Protein AF-A0A925WE89-F1 (afdb_monomer)

Mean predicted aligned error: 9.57 Å

Radius of gyration: 33.12 Å; Cα contacts (8 Å, |Δi|>4): 232; chains: 1; bounding box: 106×41×91 Å

Sequence (170 aa):
MRFKLHQPHGNQRQAFTLAEVVIAIAIVATTFAGAIVAYTQTARRAQWSGYSLAAQALAIQQVEQARSAQWQANGVNDITNLLLIGRSVSGNVVTGYSTNILDIPYSGTNYVMATNRVTLRPLIVGSAQVPIYLVKVDTIWPFTWGSSTRYYTNTVLTYCAPDNRDNSSM

Foldseek 3Di:
DDDDDDDPPPPPPDDDDPVRVVVVVVVVVVVVVVVVVVVVVVVLVVVVVLQLVLLVVVQVVQVVVLVPDAFDPPDDHCSLVDPFDPWDQDPNKIKGKDKDWGPDDDDDPPTWIKIWIWIWDWDFDDPVRFIKIKIKIWIWTWDDDDPDIDIDIDIDIDIGGHPDPDPPPD

Secondary structure (DSSP, 8-state):
-------------PPPPHHHHHHHHHHHHHHHHHHHHHHHHHHHHHHHHHHHHHHHHHHHHHHHHHHHS-B-TTS-BGGG----EEEEEETTEEEEEEEEE-SS---TT---EEEEEEEEEEEEETTTTEEEEEEEEEEEEEEEETTEEEEEEEEEEEEE--S---TT--

Nearest PDB structures (foldseek):
  5fs4-assembly1_A  TM=6.570E-01  e=2.214E-01  Acinetobacter phage AP205
  9hau-assembly1_AA  TM=4.231E-01  e=1.587E-01  Leviviridae sp.
  5adx-assembly1_L  TM=4.249E-01  e=3.452E-01  Sus scrofa
  7dsa-assembly1_B  TM=4.002E-01  e=3.089E-01  Gallus gallus

Structure (mmCIF, N/CA/C/O backbone):
data_AF-A0A925WE89-F1
#
_entry.id   AF-A0A925WE89-F1
#
loop_
_atom_site.group_PDB
_atom_site.id
_atom_site.type_symbol
_atom_site.label_atom_id
_atom_site.label_alt_id
_atom_site.label_comp_id
_atom_site.label_asym_id
_atom_site.label_entity_id
_atom_site.label_seq_id
_atom_site.pdbx_PDB_ins_code
_atom_site.Cartn_x
_atom_site.Cartn_y
_atom_site.Cartn_z
_atom_site.occupancy
_atom_site.B_iso_or_equiv
_atom_site.auth_seq_id
_atom_site.auth_comp_id
_atom_site.auth_asym_id
_atom_site.auth_atom_id
_atom_site.pdbx_PDB_model_num
ATOM 1 N N . MET A 1 1 ? -85.424 -13.650 50.385 1.00 47.31 1 MET A N 1
ATOM 2 C CA . MET A 1 1 ? -84.537 -13.719 49.200 1.00 47.31 1 MET A CA 1
ATOM 3 C C . MET A 1 1 ? -83.240 -12.992 49.520 1.00 47.31 1 MET A C 1
ATOM 5 O O . MET A 1 1 ? -83.288 -11.817 49.850 1.00 47.31 1 MET A O 1
ATOM 9 N N . ARG A 1 2 ? -82.103 -13.699 49.536 1.00 48.50 2 ARG A N 1
ATOM 10 C CA . ARG A 1 2 ? -80.799 -13.170 49.970 1.00 48.50 2 ARG A CA 1
ATOM 11 C C . ARG A 1 2 ? -79.959 -12.874 48.723 1.00 48.50 2 ARG A C 1
ATOM 13 O O . ARG A 1 2 ? -79.522 -13.807 48.057 1.00 48.50 2 ARG A O 1
ATOM 20 N N . PHE A 1 3 ? -79.786 -11.597 48.384 1.00 55.72 3 PHE A N 1
ATOM 21 C CA . PHE A 1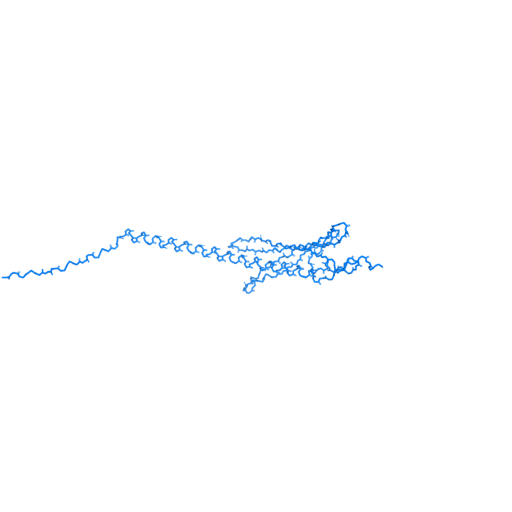 3 ? -78.960 -11.167 47.252 1.00 55.72 3 PHE A CA 1
ATOM 22 C C . PHE A 1 3 ? -77.477 -11.435 47.556 1.00 55.72 3 PHE A C 1
ATOM 24 O O . PHE A 1 3 ? -76.935 -10.900 48.522 1.00 55.72 3 PHE A O 1
ATOM 31 N N . LYS A 1 4 ? -76.821 -12.279 46.749 1.00 56.44 4 LYS A N 1
ATOM 32 C CA . LYS A 1 4 ? -75.359 -12.437 46.753 1.00 56.44 4 LYS A CA 1
ATOM 33 C C . LYS A 1 4 ? -74.762 -11.438 45.760 1.00 56.44 4 LYS A C 1
ATOM 35 O O . LYS A 1 4 ? -74.977 -11.571 44.560 1.00 56.44 4 LYS A O 1
ATOM 40 N N . LEU A 1 5 ? -74.020 -10.453 46.262 1.00 57.75 5 LEU A N 1
ATOM 41 C CA . LEU A 1 5 ? -73.184 -9.572 45.445 1.00 57.75 5 LEU A CA 1
ATOM 42 C C . LEU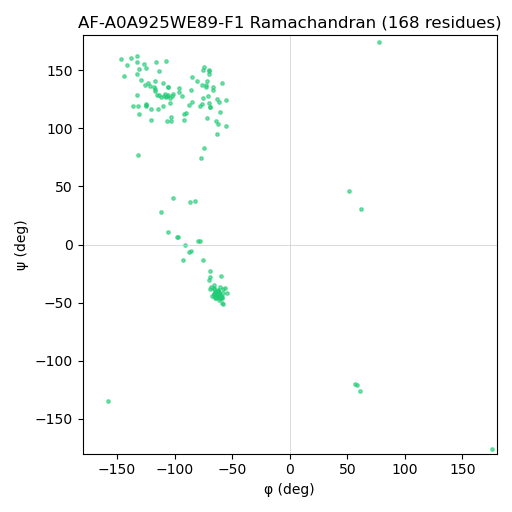 A 1 5 ? -71.993 -10.373 44.906 1.00 57.75 5 LEU A C 1
ATOM 44 O O . LEU A 1 5 ? -71.229 -10.954 45.676 1.00 57.75 5 LEU A O 1
ATOM 48 N N . HIS A 1 6 ? -71.861 -10.420 43.583 1.00 61.94 6 HIS A N 1
ATOM 49 C CA . HIS A 1 6 ? -70.701 -10.982 42.901 1.00 61.94 6 HIS A CA 1
ATOM 50 C C . HIS A 1 6 ? -69.529 -10.008 43.096 1.00 61.94 6 HIS A C 1
ATOM 52 O O . HIS A 1 6 ? -69.552 -8.901 42.561 1.00 61.94 6 HIS A O 1
ATOM 58 N N . GLN A 1 7 ? -68.541 -10.377 43.913 1.00 65.25 7 GLN A N 1
ATOM 59 C CA . GLN A 1 7 ? -67.316 -9.590 44.053 1.00 65.25 7 GLN A CA 1
ATOM 60 C C . GLN A 1 7 ? -66.437 -9.819 42.814 1.00 65.25 7 GLN A C 1
ATOM 62 O O . GLN A 1 7 ? -66.149 -10.973 42.489 1.00 65.25 7 GLN A O 1
ATOM 67 N N . PRO A 1 8 ? -66.005 -8.763 42.104 1.00 59.66 8 PRO A N 1
ATOM 68 C CA . PRO A 1 8 ? -65.042 -8.919 41.029 1.00 59.66 8 PRO A CA 1
ATOM 69 C C . PRO A 1 8 ? -63.693 -9.300 41.642 1.00 59.66 8 PRO A C 1
ATOM 71 O O . PRO A 1 8 ? -63.118 -8.545 42.426 1.00 59.66 8 PRO A O 1
ATOM 74 N N . HIS A 1 9 ? -63.187 -10.480 41.286 1.00 60.25 9 HIS A N 1
ATOM 75 C CA . HIS A 1 9 ? -61.808 -10.853 41.569 1.00 60.25 9 HIS A CA 1
ATOM 76 C C . HIS A 1 9 ? -60.904 -9.864 40.830 1.00 60.25 9 HIS A C 1
ATOM 78 O O . HIS A 1 9 ? -60.775 -9.910 39.606 1.00 60.25 9 HIS A O 1
ATOM 84 N N . GLY A 1 10 ? -60.327 -8.916 41.567 1.00 58.94 10 GLY A N 1
ATOM 85 C CA . GLY A 1 10 ? -59.302 -8.038 41.032 1.00 58.94 10 GLY A CA 1
ATOM 86 C C . GLY A 1 10 ? -58.131 -8.899 40.580 1.00 58.94 10 GLY A C 1
ATOM 87 O O . GLY A 1 10 ? -57.487 -9.536 41.411 1.00 58.94 10 GLY A O 1
ATOM 88 N N . ASN A 1 11 ? -57.874 -8.933 39.271 1.00 62.25 11 ASN A N 1
ATOM 89 C CA . ASN A 1 11 ? -56.660 -9.514 38.712 1.00 62.25 11 ASN A CA 1
ATOM 90 C C . ASN A 1 11 ? -55.468 -8.826 39.380 1.00 62.25 11 ASN A C 1
ATOM 92 O O . ASN A 1 11 ? -55.136 -7.689 39.036 1.00 62.25 11 ASN A O 1
ATOM 96 N N . GLN A 1 12 ? -54.849 -9.498 40.351 1.00 60.19 12 GLN A N 1
ATOM 97 C CA . GLN A 1 12 ? -53.588 -9.067 40.931 1.00 60.19 12 GLN A CA 1
ATOM 98 C C . GLN A 1 12 ? -52.551 -9.115 39.811 1.00 60.19 12 GLN A C 1
ATOM 100 O O . GLN A 1 12 ? -52.013 -10.168 39.476 1.00 60.19 12 GLN A O 1
ATOM 105 N N . ARG A 1 13 ? -52.329 -7.968 39.167 1.00 58.31 13 ARG A N 1
ATOM 106 C CA . ARG A 1 13 ? -51.236 -7.791 38.219 1.00 58.31 13 ARG A CA 1
ATOM 107 C C . ARG A 1 13 ? -49.951 -7.941 39.022 1.00 58.31 13 ARG A C 1
ATOM 109 O O . ARG A 1 13 ? -49.633 -7.072 39.830 1.00 58.31 13 ARG A O 1
ATOM 116 N N . GLN A 1 14 ? -49.268 -9.067 38.850 1.00 70.50 14 GLN A N 1
ATOM 117 C CA . GLN A 1 14 ? -47.956 -9.275 39.445 1.00 70.50 14 GLN A CA 1
ATOM 118 C C . GLN A 1 14 ? -47.007 -8.208 38.885 1.00 70.50 14 GLN A C 1
ATOM 120 O O . GLN A 1 14 ? -46.888 -8.049 37.670 1.00 70.50 14 GLN A O 1
ATOM 125 N N . ALA A 1 15 ? -46.409 -7.418 39.775 1.00 71.69 15 ALA A N 1
ATOM 126 C CA . ALA A 1 15 ? -45.332 -6.504 39.423 1.00 71.69 15 ALA A CA 1
ATOM 127 C C . ALA A 1 15 ? -44.037 -7.306 39.220 1.00 71.69 15 ALA A C 1
ATOM 129 O O . ALA A 1 15 ? -43.858 -8.347 39.854 1.00 71.69 15 ALA A O 1
ATOM 130 N N . PHE A 1 16 ? -43.142 -6.823 38.353 1.00 79.81 16 PHE A N 1
ATOM 131 C CA . PHE A 1 16 ? -41.848 -7.468 38.126 1.00 79.81 16 PHE A CA 1
ATOM 132 C C . PHE A 1 16 ? -41.040 -7.552 39.418 1.00 79.81 16 PHE A C 1
ATOM 134 O O . PHE A 1 16 ? -40.980 -6.599 40.202 1.00 79.81 16 PHE A O 1
ATOM 141 N N . THR A 1 17 ? -40.386 -8.690 39.622 1.00 91.06 17 THR A N 1
ATOM 142 C CA . THR A 1 17 ? -39.464 -8.850 40.741 1.00 91.06 17 THR A CA 1
ATOM 143 C C . THR A 1 17 ? -38.214 -8.001 40.514 1.00 91.06 17 THR A C 1
ATOM 145 O O . THR A 1 17 ? -37.783 -7.774 39.382 1.00 91.06 17 THR A O 1
ATOM 148 N N . LEU A 1 18 ? -37.583 -7.545 41.600 1.00 88.44 18 LEU A N 1
ATOM 149 C CA . LEU A 1 18 ? -36.334 -6.783 41.506 1.00 88.44 18 LEU A CA 1
ATOM 150 C C . LEU A 1 18 ? -35.252 -7.569 40.744 1.00 88.44 18 LEU A C 1
ATOM 152 O O . LEU A 1 18 ? -34.520 -6.989 39.947 1.00 88.44 18 LEU A O 1
ATOM 156 N N . ALA A 1 19 ? -35.195 -8.890 40.939 1.00 91.62 19 ALA A N 1
ATOM 157 C CA . ALA A 1 19 ? -34.256 -9.765 40.244 1.00 91.62 19 ALA A CA 1
ATOM 158 C C . ALA A 1 19 ? -34.487 -9.795 38.721 1.00 91.62 19 ALA A C 1
ATOM 160 O O . ALA A 1 19 ? -33.525 -9.655 37.966 1.00 91.62 19 ALA A O 1
ATOM 161 N N . GLU A 1 20 ? -35.737 -9.912 38.257 1.00 90.69 20 GLU A N 1
ATOM 162 C CA . GLU A 1 20 ? -36.065 -9.863 36.821 1.00 90.69 20 GLU A CA 1
ATOM 163 C C . GLU A 1 20 ? -35.647 -8.538 36.185 1.00 90.69 20 GLU A C 1
ATOM 165 O O . GLU A 1 20 ? -35.043 -8.535 35.113 1.00 90.69 20 GLU A O 1
ATOM 170 N N . VAL A 1 21 ? -35.914 -7.412 36.856 1.00 94.31 21 VAL A N 1
ATOM 171 C CA . VAL A 1 21 ? -35.550 -6.084 36.341 1.00 94.31 21 VAL A CA 1
ATOM 172 C C . VAL A 1 21 ? -34.031 -5.926 36.257 1.00 94.31 21 VAL A C 1
ATOM 174 O O . VAL A 1 21 ? -33.523 -5.434 35.251 1.00 94.31 21 VAL A O 1
ATOM 177 N N . VAL A 1 22 ? -33.283 -6.387 37.263 1.00 96.06 22 VAL A N 1
ATOM 178 C CA . VAL A 1 22 ? -31.811 -6.326 37.258 1.00 96.06 22 VAL A CA 1
ATOM 179 C C . VAL A 1 22 ? -31.220 -7.166 36.125 1.00 96.06 22 VAL A C 1
ATOM 181 O O . VAL A 1 22 ? -30.330 -6.694 35.417 1.00 96.06 22 VAL A O 1
ATOM 184 N N . ILE A 1 23 ? -31.729 -8.381 35.904 1.00 95.94 23 ILE A N 1
ATOM 185 C CA . ILE A 1 23 ? -31.270 -9.245 34.805 1.00 95.94 23 ILE A CA 1
ATOM 186 C C . ILE A 1 23 ? -31.617 -8.617 33.452 1.00 95.94 23 ILE A C 1
ATOM 188 O O . ILE A 1 23 ? -30.768 -8.580 32.561 1.00 95.94 23 ILE A O 1
ATOM 192 N N . ALA A 1 24 ? -32.825 -8.068 33.300 1.00 95.38 24 ALA A N 1
ATOM 193 C CA . ALA A 1 24 ? -33.226 -7.377 32.080 1.00 95.38 24 ALA A CA 1
ATOM 194 C C . ALA A 1 24 ? -32.296 -6.190 31.775 1.00 95.38 24 ALA A C 1
ATOM 196 O O . ALA A 1 24 ? -31.805 -6.067 30.653 1.00 95.38 24 ALA A O 1
ATOM 197 N N . ILE A 1 25 ? -31.975 -5.364 32.777 1.00 95.94 25 ILE A N 1
ATOM 198 C CA . ILE A 1 25 ? -31.022 -4.255 32.630 1.00 95.94 25 ILE A CA 1
ATOM 199 C C . ILE A 1 25 ? -29.627 -4.776 32.264 1.00 95.94 25 ILE A C 1
ATOM 201 O O . ILE A 1 25 ? -28.982 -4.200 31.390 1.00 95.94 25 ILE A O 1
ATOM 205 N N . ALA A 1 26 ? -29.160 -5.871 32.869 1.00 97.00 26 ALA A N 1
ATOM 206 C CA . ALA A 1 26 ? -27.854 -6.452 32.558 1.00 97.00 26 ALA A CA 1
ATOM 207 C C . ALA A 1 26 ? -27.765 -6.952 31.103 1.00 97.00 26 ALA A C 1
ATOM 209 O O . ALA A 1 26 ? -26.762 -6.718 30.422 1.00 97.00 26 ALA A O 1
ATOM 210 N N . ILE A 1 27 ? -28.822 -7.587 30.590 1.00 97.00 27 ILE A N 1
ATOM 211 C CA . ILE A 1 27 ? -28.902 -8.028 29.188 1.00 97.00 27 ILE A CA 1
ATOM 212 C C . ILE A 1 27 ? -28.901 -6.816 28.252 1.00 97.00 27 ILE A C 1
ATOM 214 O O . ILE A 1 27 ? -28.154 -6.773 27.273 1.00 97.00 27 ILE A O 1
ATOM 218 N N . VAL A 1 28 ? -29.693 -5.791 28.562 1.00 97.50 28 VAL A N 1
ATOM 219 C CA . VAL A 1 28 ? -29.733 -4.562 27.762 1.00 97.50 28 VAL A CA 1
ATOM 220 C C . VAL A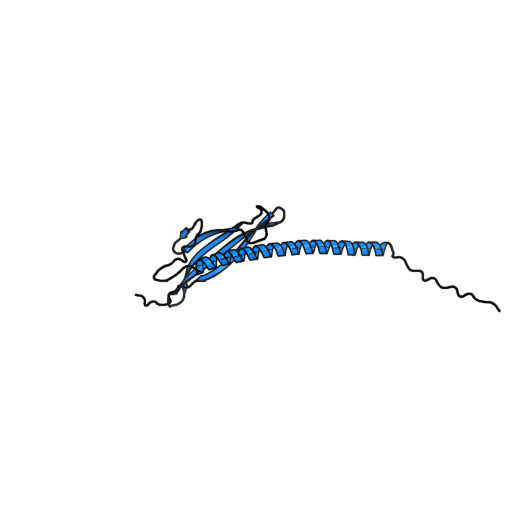 1 28 ? -28.361 -3.875 27.763 1.00 97.50 28 VAL A C 1
ATOM 222 O O . VAL A 1 28 ? -27.824 -3.562 26.705 1.00 97.50 28 VAL A O 1
ATOM 225 N N . ALA A 1 29 ? -27.724 -3.712 28.920 1.00 97.44 29 ALA A N 1
ATOM 226 C CA . ALA A 1 29 ? -26.409 -3.083 29.015 1.00 97.44 29 ALA A CA 1
ATOM 227 C C . ALA A 1 29 ? -25.335 -3.839 28.211 1.00 97.44 29 ALA A C 1
ATOM 229 O O . ALA A 1 29 ? -24.565 -3.225 27.470 1.00 97.44 29 ALA A O 1
ATOM 230 N N . THR A 1 30 ? -25.300 -5.170 28.310 1.00 97.44 30 THR A N 1
ATOM 231 C CA . THR A 1 30 ? -24.314 -5.995 27.589 1.00 97.44 30 THR A CA 1
ATOM 232 C C . THR A 1 30 ? -24.549 -6.007 26.079 1.00 97.44 30 THR A C 1
ATOM 234 O O . THR A 1 30 ? -23.587 -5.919 25.313 1.00 97.44 30 THR A O 1
ATOM 237 N N . THR A 1 31 ? -25.805 -6.032 25.628 1.00 98.00 31 THR A N 1
ATOM 238 C CA . THR A 1 31 ? -26.139 -5.962 24.195 1.00 98.00 31 THR A CA 1
ATOM 239 C C . THR A 1 31 ? -25.755 -4.618 23.576 1.00 98.00 31 THR A C 1
ATOM 241 O O . THR A 1 31 ? -25.114 -4.601 22.523 1.00 98.00 31 THR A O 1
ATOM 244 N N . PHE A 1 32 ? -26.041 -3.493 24.242 1.00 97.69 32 PHE A N 1
ATOM 245 C CA . PHE A 1 32 ? -25.615 -2.171 23.767 1.00 97.69 32 PHE A CA 1
ATOM 246 C C . PHE A 1 32 ? -24.092 -2.012 23.761 1.00 97.69 32 PHE A C 1
ATOM 248 O O . PHE A 1 32 ? -23.536 -1.503 22.785 1.00 97.69 32 PHE A O 1
ATOM 255 N N . ALA A 1 33 ? -23.399 -2.493 24.797 1.00 97.31 33 ALA A N 1
ATOM 256 C CA . ALA A 1 33 ? -21.938 -2.486 24.822 1.00 97.31 33 ALA A CA 1
ATOM 257 C C . ALA A 1 33 ? -21.351 -3.275 23.637 1.00 97.31 33 ALA A C 1
ATOM 259 O O . ALA A 1 33 ? -20.464 -2.779 22.936 1.00 97.31 33 ALA A O 1
ATOM 260 N N . GLY A 1 34 ? -21.894 -4.464 23.358 1.00 97.38 34 GLY A N 1
ATOM 261 C CA . GLY A 1 34 ? -21.507 -5.278 22.206 1.00 97.38 34 GLY A CA 1
ATOM 262 C C . GLY A 1 34 ? -21.761 -4.576 20.869 1.00 97.38 34 GLY A C 1
ATOM 263 O O . GLY A 1 34 ? -20.876 -4.547 20.014 1.00 97.38 34 GLY A O 1
ATOM 264 N N . ALA A 1 35 ? -22.928 -3.948 20.704 1.00 97.25 35 ALA A N 1
ATOM 265 C CA . ALA A 1 35 ? -23.289 -3.223 19.486 1.00 97.25 35 ALA A CA 1
ATOM 266 C C . ALA A 1 35 ? -22.330 -2.056 19.190 1.00 97.25 35 ALA A C 1
ATOM 268 O O . ALA A 1 35 ? -21.867 -1.906 18.058 1.00 97.25 35 ALA A O 1
ATOM 269 N N . ILE A 1 36 ? -21.965 -1.266 20.205 1.00 96.56 36 ILE A N 1
ATOM 270 C CA . ILE A 1 36 ? -21.018 -0.148 20.060 1.00 96.56 36 ILE A CA 1
ATOM 271 C C . ILE A 1 36 ? -19.630 -0.663 19.651 1.00 96.56 36 ILE A C 1
ATOM 273 O O . ILE A 1 36 ? -18.988 -0.127 18.740 1.00 96.56 36 ILE A O 1
ATOM 277 N N . VAL A 1 37 ? -19.160 -1.738 20.286 1.00 96.38 37 VAL A N 1
ATOM 278 C CA . VAL A 1 37 ? -17.864 -2.351 19.968 1.00 96.38 37 VAL A CA 1
ATOM 279 C C . VAL A 1 37 ? -17.854 -2.928 18.548 1.00 96.38 37 VAL A C 1
ATOM 281 O O . VAL A 1 37 ? -16.879 -2.739 17.817 1.00 96.38 37 VAL A O 1
ATOM 284 N N . ALA A 1 38 ? -18.933 -3.578 18.113 1.00 96.06 38 ALA A N 1
ATOM 285 C CA . ALA A 1 38 ? -19.059 -4.092 16.750 1.00 96.06 38 ALA A CA 1
ATOM 286 C C . ALA A 1 38 ? -19.092 -2.962 15.707 1.00 96.06 38 ALA A C 1
ATOM 288 O O . ALA A 1 38 ? -18.391 -3.032 14.691 1.00 96.06 38 ALA A O 1
ATOM 289 N N . TYR A 1 39 ? -19.839 -1.887 15.976 1.00 96.06 39 TYR A N 1
ATOM 290 C CA . TYR A 1 39 ? -19.907 -0.712 15.108 1.00 96.06 39 TYR A CA 1
ATOM 291 C C . TYR A 1 39 ? -18.530 -0.070 14.913 1.00 96.06 39 TYR A C 1
ATOM 293 O O . TYR A 1 39 ? -18.088 0.123 13.781 1.00 96.06 39 TYR A O 1
ATOM 301 N N . THR A 1 40 ? -17.806 0.199 16.005 1.00 93.50 40 THR A N 1
ATOM 302 C CA . THR A 1 40 ? -16.476 0.827 15.928 1.00 93.50 40 THR A CA 1
ATOM 303 C C . THR A 1 40 ? -15.464 -0.034 15.175 1.00 93.50 40 THR A C 1
ATOM 305 O O . THR A 1 40 ? -14.676 0.496 14.393 1.00 93.50 40 THR A O 1
ATOM 308 N N . GLN A 1 41 ? -15.488 -1.357 15.352 1.00 93.12 41 GLN A N 1
ATOM 309 C CA . GLN A 1 41 ? -14.626 -2.268 14.594 1.00 93.12 41 GLN A CA 1
ATOM 310 C C . GLN A 1 41 ? -14.973 -2.287 13.102 1.00 93.12 41 GLN A C 1
ATOM 312 O O . GLN A 1 41 ? -14.071 -2.230 12.264 1.00 93.12 41 GLN A O 1
ATOM 317 N N . THR A 1 42 ? -16.262 -2.317 12.767 1.00 95.81 42 THR A N 1
ATOM 318 C CA . THR A 1 42 ? -16.727 -2.351 11.373 1.00 95.81 42 THR A CA 1
ATOM 319 C C . THR A 1 42 ? -16.408 -1.045 10.653 1.00 95.81 42 THR A C 1
ATOM 321 O O . THR A 1 42 ? -15.849 -1.073 9.559 1.00 95.81 42 THR A O 1
ATOM 324 N N . ALA A 1 43 ? -16.651 0.101 11.294 1.00 92.81 43 ALA A N 1
ATOM 325 C CA . ALA A 1 43 ? -16.304 1.412 10.752 1.00 92.81 43 ALA A CA 1
ATOM 326 C C . ALA A 1 43 ? -14.800 1.525 10.444 1.00 92.81 43 ALA A C 1
ATOM 328 O O . ALA A 1 43 ? -14.414 1.998 9.378 1.00 92.81 43 ALA A O 1
ATOM 329 N N . ARG A 1 44 ? -13.938 1.005 11.328 1.00 90.56 44 ARG A N 1
ATOM 330 C CA . ARG A 1 44 ? -12.480 0.971 11.105 1.00 90.56 44 ARG A CA 1
ATOM 331 C C . ARG A 1 44 ? -12.090 0.099 9.916 1.00 90.56 44 ARG A C 1
ATOM 333 O O . ARG A 1 44 ? -11.218 0.470 9.135 1.00 90.56 44 ARG A O 1
ATOM 340 N N . ARG A 1 45 ? -12.724 -1.066 9.765 1.00 92.69 45 ARG A N 1
ATOM 341 C CA . ARG A 1 45 ? -12.490 -1.949 8.613 1.00 92.69 45 ARG A CA 1
ATOM 342 C C . ARG A 1 45 ? -12.957 -1.312 7.309 1.00 92.69 45 ARG A C 1
ATOM 344 O O . ARG A 1 45 ? -12.259 -1.441 6.304 1.00 92.69 45 ARG A O 1
ATOM 351 N N . ALA A 1 46 ? -14.073 -0.589 7.335 1.00 93.75 46 ALA A N 1
ATOM 352 C CA . ALA A 1 46 ? -14.555 0.172 6.189 1.00 93.75 46 ALA A CA 1
ATOM 353 C C . ALA A 1 46 ? -13.558 1.274 5.791 1.00 93.75 46 ALA A C 1
ATOM 355 O O . ALA A 1 46 ? -13.193 1.365 4.622 1.00 93.75 46 ALA A O 1
ATOM 356 N N . GLN A 1 47 ? -13.033 2.032 6.761 1.00 92.38 47 GLN A N 1
ATOM 357 C CA . GLN A 1 47 ? -11.987 3.033 6.517 1.00 92.38 47 GLN A CA 1
ATOM 358 C C . GLN A 1 47 ? -10.741 2.411 5.881 1.00 92.38 47 GLN A C 1
ATOM 360 O O . GLN A 1 47 ? -10.301 2.860 4.828 1.00 92.38 47 GLN A O 1
ATOM 365 N N . TRP A 1 48 ? -10.205 1.338 6.470 1.00 94.06 48 TRP A N 1
ATOM 366 C CA . TRP A 1 48 ? -9.038 0.644 5.920 1.00 94.06 48 TRP A CA 1
ATOM 367 C C . TRP A 1 48 ? -9.277 0.144 4.487 1.00 94.06 48 TRP A C 1
ATOM 369 O O . TRP A 1 48 ? -8.393 0.245 3.638 1.00 94.06 48 TRP A O 1
ATOM 379 N N . SER A 1 49 ? -10.485 -0.346 4.197 1.00 95.06 49 SER A N 1
ATOM 380 C CA . SER A 1 49 ? -10.854 -0.805 2.853 1.00 95.06 49 SER A CA 1
ATOM 381 C C . SER A 1 49 ? -10.873 0.344 1.841 1.00 95.06 49 SER A C 1
ATOM 383 O O . SER A 1 49 ? -10.396 0.168 0.724 1.00 95.06 49 SER A O 1
ATOM 385 N N . GLY A 1 50 ? -11.343 1.532 2.240 1.00 94.19 50 GLY A N 1
ATOM 386 C CA . GLY A 1 50 ? -11.283 2.739 1.409 1.00 94.19 50 GLY A CA 1
ATOM 387 C C . GLY A 1 50 ? -9.848 3.164 1.084 1.00 94.19 50 GLY A C 1
ATOM 388 O O . GLY A 1 50 ? -9.536 3.440 -0.070 1.00 94.19 50 GLY A O 1
ATOM 389 N N . TYR A 1 51 ? -8.948 3.122 2.071 1.00 95.25 51 TYR A N 1
ATOM 390 C CA . TYR A 1 51 ? -7.525 3.406 1.851 1.00 95.25 51 TYR A CA 1
ATOM 391 C C . TYR A 1 51 ? -6.883 2.386 0.908 1.00 95.25 51 TYR A C 1
ATOM 393 O O . TYR A 1 51 ? -6.149 2.764 -0.002 1.00 95.25 51 TYR A O 1
ATOM 401 N N . SER A 1 52 ? -7.182 1.098 1.098 1.00 96.06 52 SER A N 1
ATOM 402 C CA . SER A 1 52 ? -6.686 0.030 0.229 1.00 96.06 52 SER A CA 1
ATOM 403 C C . SER A 1 52 ? -7.171 0.204 -1.213 1.00 96.06 52 SER A C 1
ATOM 405 O O . SER A 1 52 ? -6.388 0.045 -2.146 1.00 96.06 52 SER A O 1
ATOM 407 N N . LEU A 1 53 ? -8.433 0.595 -1.416 1.00 96.12 53 LEU A N 1
ATOM 408 C CA . LEU A 1 53 ? -8.968 0.879 -2.747 1.00 96.12 53 LEU A CA 1
ATOM 409 C C . LEU A 1 53 ? -8.271 2.080 -3.398 1.00 96.12 53 LEU A C 1
ATOM 411 O O . LEU A 1 53 ? -7.858 1.989 -4.552 1.00 96.12 53 LEU A O 1
ATOM 415 N N . ALA A 1 54 ? -8.090 3.177 -2.660 1.00 96.06 54 ALA A N 1
ATOM 416 C CA . ALA A 1 54 ? -7.380 4.354 -3.155 1.00 96.06 54 ALA A CA 1
ATOM 417 C C . ALA A 1 54 ? -5.921 4.025 -3.519 1.00 96.06 54 ALA A C 1
ATOM 419 O O . ALA A 1 54 ? -5.426 4.427 -4.572 1.00 96.06 54 ALA A O 1
ATOM 420 N N . ALA A 1 55 ? -5.243 3.226 -2.693 1.00 96.69 55 ALA A N 1
ATOM 421 C CA . ALA A 1 55 ? -3.892 2.749 -2.965 1.00 96.69 55 ALA A CA 1
ATOM 422 C C . ALA A 1 55 ? -3.837 1.863 -4.216 1.00 96.69 55 ALA A C 1
ATOM 424 O O . ALA A 1 55 ? -2.945 2.017 -5.048 1.00 96.69 55 ALA A O 1
ATOM 425 N N . GLN A 1 56 ? -4.814 0.969 -4.387 1.00 96.69 56 GLN A N 1
ATOM 426 C CA . GLN A 1 56 ? -4.938 0.144 -5.585 1.00 96.69 56 GLN A CA 1
ATOM 427 C C . GLN A 1 56 ? -5.147 0.998 -6.842 1.00 96.69 56 GLN A C 1
ATOM 429 O O . GLN A 1 56 ? -4.530 0.733 -7.871 1.00 96.69 56 GLN A O 1
ATOM 434 N N . ALA A 1 57 ? -5.981 2.036 -6.765 1.00 95.94 57 ALA A N 1
ATOM 435 C CA . ALA A 1 57 ? -6.208 2.957 -7.874 1.00 95.94 57 ALA A CA 1
ATOM 436 C C . ALA A 1 57 ? -4.922 3.703 -8.263 1.00 95.94 57 ALA A C 1
ATOM 438 O O . ALA A 1 57 ? -4.603 3.782 -9.447 1.00 95.94 57 ALA A O 1
ATOM 439 N N . LEU A 1 58 ? -4.133 4.169 -7.287 1.00 95.69 58 LEU A N 1
ATOM 440 C CA . LEU A 1 58 ? -2.819 4.768 -7.549 1.00 95.69 58 LEU A CA 1
ATOM 441 C C . LEU A 1 58 ? -1.838 3.783 -8.199 1.00 95.69 58 LEU A C 1
ATOM 443 O O . LEU A 1 58 ? -1.088 4.178 -9.093 1.00 95.69 58 LEU A O 1
ATOM 447 N N . ALA A 1 59 ? -1.836 2.516 -7.773 1.00 95.50 59 ALA A N 1
ATOM 448 C CA . ALA A 1 59 ? -1.017 1.479 -8.399 1.00 95.50 59 ALA A CA 1
ATOM 449 C C . ALA A 1 59 ? -1.401 1.295 -9.875 1.00 95.50 59 ALA A C 1
ATOM 451 O O . ALA A 1 59 ? -0.536 1.272 -10.750 1.00 95.50 59 ALA A O 1
ATOM 452 N N . ILE A 1 60 ? -2.707 1.219 -10.153 1.00 95.81 60 ILE A N 1
ATOM 453 C CA . ILE A 1 60 ? -3.250 1.082 -11.508 1.00 95.81 60 ILE A CA 1
ATOM 454 C C . ILE A 1 60 ? -2.901 2.303 -12.358 1.00 95.81 60 ILE A C 1
ATOM 456 O O . ILE A 1 60 ? -2.443 2.124 -13.476 1.00 95.81 60 ILE A O 1
ATOM 460 N N . GLN A 1 61 ? -3.023 3.528 -11.842 1.00 94.56 61 GLN A N 1
ATOM 461 C CA . GLN A 1 61 ? -2.633 4.736 -12.582 1.00 94.56 61 GLN A CA 1
ATOM 462 C C . GLN A 1 61 ? -1.180 4.673 -13.069 1.00 94.56 61 GLN A C 1
ATOM 464 O O . GLN A 1 61 ? -0.902 5.026 -14.211 1.00 94.56 61 GLN A O 1
ATOM 469 N N . GLN A 1 62 ? -0.256 4.185 -12.237 1.00 93.12 62 GLN A N 1
ATOM 470 C CA . GLN A 1 62 ? 1.147 4.018 -12.632 1.00 93.12 62 GLN A CA 1
ATOM 471 C C . GLN A 1 62 ? 1.340 2.918 -13.679 1.00 93.12 62 GLN A C 1
ATOM 473 O O . GLN A 1 62 ? 2.151 3.057 -14.594 1.00 93.12 62 GLN A O 1
ATOM 478 N N . VAL A 1 63 ? 0.574 1.832 -13.576 1.00 93.62 63 VAL A N 1
ATOM 479 C CA . VAL A 1 63 ? 0.547 0.798 -14.614 1.00 93.62 63 VAL A CA 1
ATOM 480 C C . VAL A 1 63 ? 0.015 1.361 -15.932 1.00 93.62 63 VAL A C 1
ATOM 482 O O . VAL A 1 63 ? 0.604 1.100 -16.975 1.00 93.62 63 VAL A O 1
ATOM 485 N N . GLU A 1 64 ? -1.051 2.157 -15.906 1.00 93.12 64 GLU A N 1
ATOM 486 C CA . GLU A 1 64 ? -1.611 2.782 -17.106 1.00 93.12 64 GLU A CA 1
ATOM 487 C C . GLU A 1 64 ? -0.650 3.806 -17.721 1.00 93.12 64 GLU A C 1
ATOM 489 O O . GLU A 1 64 ? -0.529 3.860 -18.942 1.00 93.12 64 GLU A O 1
ATOM 494 N N . GLN A 1 65 ? 0.124 4.539 -16.913 1.00 91.50 65 GLN A N 1
ATOM 495 C CA . GLN A 1 65 ? 1.220 5.369 -17.428 1.00 91.50 65 GLN A CA 1
ATOM 496 C C . GLN A 1 65 ? 2.255 4.522 -18.179 1.00 91.50 65 GLN A C 1
ATOM 498 O O . GLN A 1 65 ? 2.615 4.861 -19.304 1.00 91.50 65 GLN A O 1
ATOM 503 N N . ALA A 1 66 ? 2.676 3.385 -17.613 1.00 90.19 66 ALA A N 1
ATOM 504 C CA . ALA A 1 66 ? 3.596 2.473 -18.294 1.00 90.19 66 ALA A CA 1
ATOM 505 C C . ALA A 1 66 ? 2.990 1.898 -19.586 1.00 90.19 66 ALA A C 1
ATOM 507 O O . ALA A 1 66 ? 3.677 1.803 -20.595 1.00 90.19 66 ALA A O 1
ATOM 508 N N . ARG A 1 67 ? 1.701 1.542 -19.581 1.00 88.19 67 ARG A N 1
ATOM 509 C CA . ARG A 1 67 ? 0.994 1.017 -20.763 1.00 88.19 67 ARG A CA 1
ATOM 510 C C . ARG A 1 67 ? 0.771 2.059 -21.853 1.00 88.19 67 ARG A C 1
ATOM 512 O O . ARG A 1 67 ? 0.652 1.686 -23.011 1.00 88.19 67 ARG A O 1
ATOM 519 N N . SER A 1 68 ? 0.678 3.334 -21.489 1.00 88.81 68 SER A N 1
ATOM 520 C CA . SER A 1 68 ? 0.507 4.428 -22.449 1.00 88.81 68 SER A CA 1
ATOM 521 C C . SER A 1 68 ? 1.786 4.769 -23.216 1.00 88.81 68 SER A C 1
ATOM 523 O O . SER A 1 68 ? 1.733 5.501 -24.202 1.00 88.81 68 SER A O 1
ATOM 525 N N . ALA A 1 69 ? 2.934 4.259 -22.764 1.00 87.62 69 ALA A N 1
ATOM 526 C CA . ALA A 1 69 ? 4.206 4.482 -23.420 1.00 87.62 69 ALA A CA 1
ATOM 527 C C . ALA A 1 69 ? 4.304 3.680 -24.722 1.00 87.62 69 ALA A C 1
ATOM 529 O O . ALA A 1 69 ? 3.961 2.499 -24.761 1.00 87.62 69 ALA A O 1
ATOM 530 N N . GLN A 1 70 ? 4.833 4.309 -25.770 1.00 85.94 70 GLN A N 1
ATOM 531 C CA . GLN A 1 70 ? 5.095 3.627 -27.029 1.00 85.94 70 GLN A CA 1
ATOM 532 C C . GLN A 1 70 ? 6.263 2.656 -26.856 1.00 85.94 70 GLN A C 1
ATOM 534 O O . GLN A 1 70 ? 7.348 3.042 -26.397 1.00 85.94 70 GLN A O 1
ATOM 539 N N . TRP A 1 71 ? 6.065 1.398 -27.252 1.00 85.44 71 TRP A N 1
ATOM 540 C CA . TRP A 1 71 ? 7.148 0.428 -27.222 1.00 85.44 71 TRP A CA 1
ATOM 541 C C . TRP A 1 71 ? 7.221 -0.436 -28.477 1.00 85.44 71 TRP A C 1
ATOM 543 O O . TRP A 1 71 ? 6.340 -1.230 -28.790 1.00 85.44 71 TRP A O 1
ATOM 553 N N . GLN A 1 72 ? 8.356 -0.341 -29.161 1.00 79.25 72 GLN A N 1
ATOM 554 C CA . GLN A 1 72 ? 8.753 -1.182 -30.279 1.00 79.25 72 GLN A CA 1
ATOM 555 C C . GLN A 1 72 ? 10.021 -1.956 -29.908 1.00 79.25 72 GLN A C 1
ATOM 557 O O . GLN A 1 72 ? 10.985 -1.380 -29.406 1.00 79.25 72 GLN A O 1
ATOM 562 N N . ALA A 1 73 ? 10.052 -3.263 -30.189 1.00 72.12 73 ALA A N 1
ATOM 563 C CA . ALA A 1 73 ? 11.204 -4.109 -29.861 1.00 72.12 73 ALA A CA 1
ATOM 564 C C . ALA A 1 73 ? 12.504 -3.655 -30.560 1.00 72.12 73 ALA A C 1
ATOM 566 O O . ALA A 1 73 ? 13.567 -3.690 -29.948 1.00 72.12 73 ALA A O 1
ATOM 567 N N . ASN A 1 74 ? 12.393 -3.173 -31.804 1.00 71.81 74 ASN A N 1
ATOM 568 C CA . ASN A 1 74 ? 13.513 -2.727 -32.645 1.00 71.81 74 ASN A CA 1
ATOM 569 C C . ASN A 1 74 ? 13.497 -1.204 -32.888 1.00 71.81 74 ASN A C 1
ATOM 571 O O . ASN A 1 74 ? 13.931 -0.740 -33.939 1.00 71.81 74 ASN A O 1
ATOM 575 N N . GLY A 1 75 ? 12.944 -0.424 -31.956 1.00 75.06 75 GLY A N 1
ATOM 576 C CA . GLY A 1 75 ? 12.732 1.011 -32.150 1.00 75.06 75 GLY A CA 1
ATOM 577 C C . GLY A 1 75 ? 12.603 1.778 -30.839 1.00 75.06 75 GLY A C 1
ATOM 578 O O . GLY A 1 75 ? 13.400 1.601 -29.919 1.00 75.06 75 GLY A O 1
ATOM 579 N N . VAL A 1 76 ? 11.608 2.660 -30.764 1.00 80.69 76 VAL A N 1
ATOM 580 C CA . VAL A 1 76 ? 11.363 3.504 -29.585 1.00 80.69 76 VAL A CA 1
ATOM 581 C C . VAL A 1 76 ? 10.938 2.646 -28.391 1.00 80.69 76 VAL A C 1
ATOM 583 O O . VAL A 1 76 ? 10.072 1.782 -28.518 1.00 80.69 76 VAL A O 1
ATOM 586 N N . ASN A 1 77 ? 11.541 2.883 -27.223 1.00 81.94 77 ASN A N 1
ATOM 587 C CA . ASN A 1 77 ? 11.246 2.150 -25.992 1.00 81.94 77 ASN A CA 1
ATOM 588 C C . ASN A 1 77 ? 11.018 3.106 -24.815 1.00 81.94 77 ASN A C 1
ATOM 590 O O . ASN A 1 77 ? 11.872 3.273 -23.938 1.00 81.94 77 ASN A O 1
ATOM 594 N N . ASP A 1 78 ? 9.829 3.703 -24.788 1.00 85.88 78 ASP A N 1
ATOM 595 C CA . ASP A 1 78 ? 9.461 4.684 -23.771 1.00 85.88 78 ASP A CA 1
ATOM 596 C C . ASP A 1 78 ? 8.862 4.053 -22.510 1.00 85.88 78 ASP A C 1
ATOM 598 O O . ASP A 1 78 ? 8.707 4.741 -21.502 1.00 85.88 78 ASP A O 1
ATOM 602 N N . ILE A 1 79 ? 8.607 2.735 -22.492 1.00 84.19 79 ILE A N 1
ATOM 603 C CA . ILE A 1 79 ? 8.066 2.047 -21.302 1.00 84.19 79 ILE A CA 1
ATOM 604 C C . ILE A 1 79 ? 8.984 2.190 -20.085 1.00 84.19 79 ILE A C 1
ATOM 606 O O . ILE A 1 79 ? 8.535 2.170 -18.944 1.00 84.19 79 ILE A O 1
ATOM 610 N N . THR A 1 80 ? 10.285 2.370 -20.323 1.00 83.00 80 THR A N 1
ATOM 611 C CA . THR A 1 80 ? 11.297 2.569 -19.280 1.00 83.00 80 THR A CA 1
ATOM 612 C C . THR A 1 80 ? 11.456 4.025 -18.839 1.00 83.00 80 THR A C 1
ATOM 614 O O . THR A 1 80 ? 12.207 4.291 -17.895 1.00 83.00 80 THR A O 1
ATOM 617 N N . ASN A 1 81 ? 10.766 4.960 -19.497 1.00 84.44 81 ASN A N 1
ATOM 618 C CA . ASN A 1 81 ? 10.885 6.404 -19.322 1.00 84.44 81 ASN A CA 1
ATOM 619 C C . ASN A 1 81 ? 9.746 6.993 -18.472 1.00 84.44 81 ASN A C 1
ATOM 621 O O . ASN A 1 81 ? 9.217 8.065 -18.757 1.00 84.44 81 ASN A O 1
ATOM 625 N N . LEU A 1 82 ? 9.349 6.287 -17.411 1.00 85.19 82 LEU A N 1
ATOM 626 C CA . LEU A 1 82 ? 8.395 6.833 -16.447 1.00 85.19 82 LEU A CA 1
ATOM 627 C C . LEU A 1 82 ? 9.033 7.958 -15.622 1.00 85.19 82 LEU A C 1
ATOM 629 O O . LEU A 1 82 ? 10.226 7.929 -15.300 1.00 85.19 82 LEU A O 1
ATOM 633 N N . LEU A 1 83 ? 8.204 8.916 -15.208 1.00 86.44 83 LEU A N 1
ATOM 634 C CA . LEU A 1 83 ? 8.603 10.005 -14.321 1.00 86.44 83 LEU A CA 1
ATOM 635 C C . LEU A 1 83 ? 8.757 9.491 -12.880 1.00 86.44 83 LEU A C 1
ATOM 637 O O . LEU A 1 83 ? 7.845 9.579 -12.057 1.00 86.44 83 LEU A O 1
ATOM 641 N N . LEU A 1 84 ? 9.924 8.920 -12.587 1.00 89.75 84 LEU A N 1
ATOM 642 C CA . LEU A 1 84 ? 10.254 8.328 -11.292 1.00 89.75 84 LEU A CA 1
ATOM 643 C C . LEU A 1 84 ? 11.301 9.170 -10.558 1.00 89.75 84 LEU A C 1
ATOM 645 O O . LEU A 1 84 ? 12.306 9.589 -11.134 1.00 89.75 84 LEU A O 1
ATOM 649 N N . ILE A 1 85 ? 11.113 9.332 -9.254 1.00 91.69 85 ILE A N 1
ATOM 650 C CA . ILE A 1 85 ? 12.129 9.841 -8.336 1.00 91.69 85 ILE A CA 1
ATOM 651 C C . ILE A 1 85 ? 13.082 8.693 -7.991 1.00 91.69 85 ILE A C 1
ATOM 653 O O . ILE A 1 85 ? 12.662 7.545 -7.814 1.00 91.69 85 ILE A O 1
ATOM 657 N N . GLY A 1 86 ? 14.380 8.998 -7.908 1.00 87.31 86 GLY A N 1
ATOM 658 C CA . GLY A 1 86 ? 15.400 8.000 -7.578 1.00 87.31 86 GLY A CA 1
ATOM 659 C C . GLY A 1 86 ? 15.480 6.871 -8.606 1.00 87.31 86 GLY A C 1
ATOM 660 O O . GLY A 1 86 ? 15.771 5.734 -8.236 1.00 87.31 86 GLY A O 1
ATOM 661 N N . ARG A 1 87 ? 15.175 7.172 -9.879 1.00 91.00 87 ARG A N 1
ATOM 662 C CA . ARG A 1 87 ? 15.254 6.211 -10.980 1.00 91.00 87 ARG A CA 1
ATOM 663 C C . ARG A 1 87 ? 16.654 5.608 -11.031 1.00 91.00 87 ARG A C 1
ATOM 665 O O . ARG A 1 87 ? 17.641 6.328 -11.153 1.00 91.00 87 ARG A O 1
ATOM 672 N N . SER A 1 88 ? 16.718 4.287 -10.975 1.00 89.50 88 SER A N 1
ATOM 673 C CA . SER A 1 88 ? 17.948 3.519 -11.084 1.00 89.50 88 SER A CA 1
ATOM 674 C C . SER A 1 88 ? 17.776 2.435 -12.135 1.00 89.50 88 SER A C 1
ATOM 676 O O . SER A 1 88 ? 16.710 1.829 -12.265 1.00 89.50 88 SER A O 1
ATOM 678 N N . VAL A 1 89 ? 18.833 2.208 -12.906 1.00 88.62 89 VAL A N 1
ATOM 679 C CA . VAL A 1 89 ? 18.882 1.169 -13.930 1.00 88.62 89 VAL A CA 1
ATOM 680 C C . VAL A 1 89 ? 20.029 0.239 -13.568 1.00 88.62 89 VAL A C 1
ATOM 682 O O . VAL A 1 89 ? 21.183 0.657 -13.516 1.00 88.62 89 VAL A O 1
ATOM 685 N N . SER A 1 90 ? 19.706 -1.019 -13.275 1.00 88.00 90 SER A N 1
ATOM 686 C CA . SER A 1 90 ? 20.689 -2.062 -12.981 1.00 88.00 90 SER A CA 1
ATOM 687 C C . SER A 1 90 ? 20.527 -3.183 -14.001 1.00 88.00 90 SER A C 1
ATOM 689 O O . SER A 1 90 ? 19.530 -3.912 -14.004 1.00 88.00 90 SER A O 1
ATOM 691 N N . GLY A 1 91 ? 21.478 -3.271 -14.934 1.00 85.19 91 GLY A N 1
ATOM 692 C CA . GLY A 1 91 ? 21.314 -4.075 -16.144 1.00 85.19 91 GLY A CA 1
ATOM 693 C C . GLY A 1 91 ? 20.134 -3.560 -16.968 1.00 85.19 91 GLY A C 1
ATOM 694 O O . GLY A 1 91 ? 20.053 -2.370 -17.251 1.00 85.19 91 GLY A O 1
ATOM 695 N N . ASN A 1 92 ? 19.190 -4.444 -17.298 1.00 83.31 92 ASN A N 1
ATOM 696 C CA . ASN A 1 92 ? 17.975 -4.067 -18.028 1.00 83.31 92 ASN A CA 1
ATOM 697 C C . ASN A 1 92 ? 16.759 -3.847 -17.107 1.00 83.31 92 ASN A C 1
ATOM 699 O O . ASN A 1 92 ? 15.645 -3.682 -17.598 1.00 83.31 92 ASN A O 1
ATOM 703 N N . VAL A 1 93 ? 16.942 -3.881 -15.781 1.00 89.38 93 VAL A N 1
ATOM 704 C CA . VAL A 1 93 ? 15.868 -3.661 -14.802 1.00 89.38 93 VAL A CA 1
ATOM 705 C C . VAL A 1 93 ? 15.845 -2.191 -14.406 1.00 89.38 93 VAL A C 1
ATOM 707 O O . VAL A 1 93 ? 16.864 -1.643 -13.982 1.00 89.38 93 VAL A O 1
ATOM 710 N N . VAL A 1 94 ? 14.673 -1.569 -14.505 1.00 91.38 94 VAL A N 1
ATOM 711 C CA . VAL A 1 94 ? 14.457 -0.176 -14.098 1.00 91.38 94 VAL A CA 1
ATOM 712 C C . VAL A 1 94 ? 13.658 -0.161 -12.809 1.00 91.38 94 VAL A C 1
ATOM 714 O O . VAL A 1 94 ? 12.597 -0.778 -12.717 1.00 91.38 94 VAL A O 1
ATOM 717 N N . THR A 1 95 ? 14.159 0.549 -11.810 1.00 93.56 95 THR A N 1
ATOM 718 C CA . THR A 1 95 ? 13.472 0.756 -10.538 1.00 93.56 95 THR A CA 1
ATOM 719 C C . THR A 1 95 ? 13.373 2.238 -10.226 1.00 93.56 95 THR A C 1
ATOM 721 O O . THR A 1 95 ? 14.150 3.059 -10.709 1.00 93.56 95 THR A O 1
ATOM 724 N N . GLY A 1 96 ? 12.386 2.594 -9.421 1.00 94.12 96 GLY A N 1
ATOM 725 C CA . GLY A 1 96 ? 12.205 3.951 -8.935 1.00 94.12 96 GLY A CA 1
ATOM 726 C C . GLY A 1 96 ? 10.928 4.048 -8.125 1.00 94.12 96 GLY A C 1
ATOM 727 O O . GLY A 1 96 ? 10.243 3.046 -7.892 1.00 94.12 96 GLY A O 1
ATOM 728 N N . TYR A 1 97 ? 10.596 5.252 -7.686 1.00 94.88 97 TYR A N 1
ATOM 729 C CA . TYR A 1 97 ? 9.339 5.475 -6.995 1.00 94.88 97 TYR A CA 1
ATOM 730 C C . TYR A 1 97 ? 8.698 6.800 -7.382 1.00 94.88 97 TYR A C 1
ATOM 732 O O . TYR A 1 97 ? 9.362 7.749 -7.785 1.00 94.88 97 TYR A O 1
ATOM 740 N N . SER A 1 98 ? 7.385 6.860 -7.241 1.00 94.62 98 SER A N 1
ATOM 741 C CA . SER A 1 98 ? 6.597 8.082 -7.323 1.00 94.62 98 SER A CA 1
ATOM 742 C C . SER A 1 98 ? 5.782 8.212 -6.044 1.00 94.62 98 SER A C 1
ATOM 744 O O . SER A 1 98 ? 5.476 7.212 -5.391 1.00 94.62 98 SER A O 1
ATOM 746 N N . THR A 1 99 ? 5.456 9.433 -5.649 1.00 94.38 99 THR A N 1
ATOM 747 C CA . THR A 1 99 ? 4.640 9.701 -4.468 1.00 94.38 99 THR A CA 1
ATOM 748 C C . THR A 1 99 ? 3.403 10.476 -4.881 1.00 94.38 99 THR A C 1
ATOM 750 O O . THR A 1 99 ? 3.478 11.397 -5.691 1.00 94.38 99 THR A O 1
ATOM 753 N N . ASN A 1 100 ? 2.252 10.086 -4.344 1.00 94.19 100 ASN A N 1
ATOM 754 C CA . ASN A 1 100 ? 1.002 10.791 -4.590 1.00 94.19 100 ASN A CA 1
ATOM 755 C C . ASN A 1 100 ? 0.100 10.742 -3.354 1.00 94.19 100 ASN A C 1
ATOM 757 O O . ASN A 1 100 ? 0.272 9.896 -2.474 1.00 94.19 100 ASN A O 1
ATOM 761 N N . ILE A 1 101 ? -0.848 11.667 -3.279 1.00 94.12 101 ILE A N 1
ATOM 762 C CA . ILE A 1 101 ? -1.859 11.693 -2.223 1.00 94.12 101 ILE A CA 1
ATOM 763 C C . ILE A 1 101 ? -2.906 10.612 -2.520 1.00 94.12 101 ILE A C 1
ATOM 765 O O . ILE A 1 101 ? -3.314 10.439 -3.668 1.00 94.12 101 ILE A O 1
ATOM 769 N N . LEU A 1 102 ? -3.327 9.866 -1.496 1.00 93.50 102 LEU A N 1
ATOM 770 C CA . LEU A 1 102 ? -4.434 8.920 -1.618 1.00 93.50 102 LEU A CA 1
ATOM 771 C C . LEU A 1 102 ? -5.748 9.657 -1.867 1.00 93.50 102 LEU A C 1
ATOM 773 O O . LEU A 1 102 ? -6.072 10.611 -1.160 1.00 93.50 102 LEU A O 1
ATOM 777 N N . ASP A 1 103 ? -6.528 9.147 -2.817 1.00 92.81 103 ASP A N 1
ATOM 778 C CA . ASP A 1 103 ? -7.876 9.634 -3.105 1.00 92.81 103 ASP A CA 1
ATOM 779 C C . ASP A 1 103 ? -8.874 9.128 -2.052 1.00 92.81 103 ASP A C 1
ATOM 781 O O . ASP A 1 103 ? -9.618 8.166 -2.237 1.00 92.81 103 ASP A O 1
ATOM 785 N N . ILE A 1 104 ? -8.798 9.738 -0.876 1.00 92.12 104 ILE A N 1
ATOM 786 C CA . ILE A 1 104 ? -9.693 9.522 0.254 1.00 92.12 104 ILE A CA 1
ATOM 787 C C . ILE A 1 104 ? -10.162 10.886 0.760 1.00 92.12 104 ILE A C 1
ATOM 789 O O . ILE A 1 104 ? -9.421 11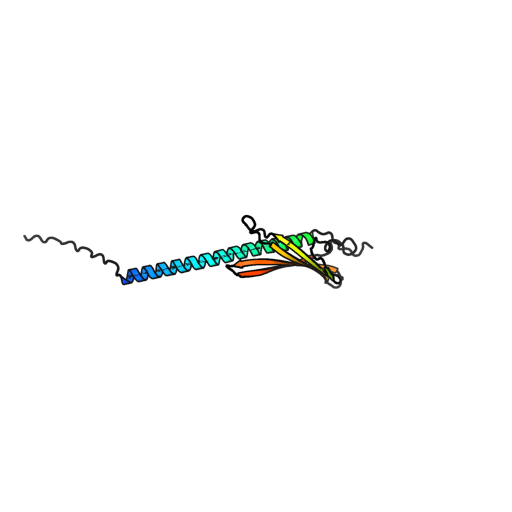.863 0.663 1.00 92.12 104 ILE A O 1
ATOM 793 N N . PRO A 1 105 ? -11.364 10.991 1.342 1.00 89.19 105 PRO A N 1
ATOM 794 C CA . PRO A 1 105 ? -11.802 12.248 1.929 1.00 89.19 105 PRO A CA 1
ATOM 795 C C . PRO A 1 105 ? -10.888 12.639 3.102 1.00 89.19 105 PRO A C 1
ATOM 797 O O . PRO A 1 105 ? -10.726 11.877 4.056 1.00 89.19 105 PRO A O 1
ATOM 800 N N . TYR A 1 106 ? -10.323 13.846 3.049 1.00 89.31 106 TYR A N 1
ATOM 801 C CA . TYR A 1 106 ? -9.520 14.442 4.118 1.00 89.31 106 TYR A CA 1
ATOM 802 C C . TYR A 1 106 ? -9.954 15.890 4.391 1.00 89.31 106 TYR A C 1
ATOM 804 O O . TYR A 1 106 ? -10.622 16.521 3.575 1.00 89.31 106 TYR A O 1
ATOM 812 N N . SER A 1 107 ? -9.581 16.420 5.559 1.00 86.75 107 SER A N 1
ATOM 813 C CA . SER A 1 107 ?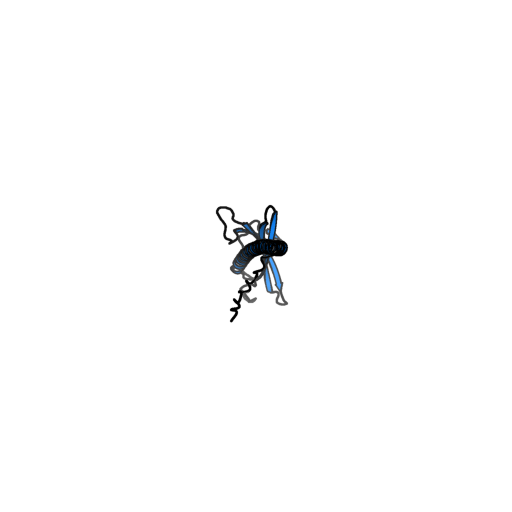 -9.840 17.812 5.945 1.00 86.75 107 SER A CA 1
ATOM 814 C C . SER A 1 107 ? -8.526 18.562 6.146 1.00 86.75 107 SER A C 1
ATOM 816 O O . SER A 1 107 ? -7.618 18.063 6.819 1.00 86.75 107 SER A O 1
ATOM 818 N N . GLY A 1 108 ? -8.422 19.755 5.556 1.00 86.56 108 GLY A N 1
ATOM 819 C CA . GLY A 1 108 ? -7.243 20.615 5.652 1.00 86.56 108 GLY A CA 1
ATOM 820 C C . GLY A 1 108 ? -5.966 19.919 5.174 1.00 86.56 108 GLY A C 1
ATOM 821 O O . GLY A 1 108 ? -5.866 19.503 4.023 1.00 86.56 108 GLY A O 1
ATOM 822 N N . THR A 1 109 ? -4.986 19.797 6.069 1.00 84.50 109 THR A N 1
ATOM 823 C CA . THR A 1 109 ? -3.656 19.229 5.793 1.00 84.50 109 THR A CA 1
ATOM 824 C C . THR A 1 109 ? -3.516 17.754 6.175 1.00 84.50 109 THR A C 1
ATOM 826 O O . THR A 1 109 ? -2.421 17.207 6.086 1.00 84.50 109 THR A O 1
ATOM 829 N N . ASN A 1 110 ? -4.599 17.082 6.577 1.00 86.62 110 ASN A N 1
ATOM 830 C CA . ASN A 1 110 ? -4.569 15.677 7.000 1.00 86.62 110 ASN A CA 1
ATOM 831 C C . ASN A 1 110 ? -4.617 14.689 5.817 1.00 86.62 110 ASN A C 1
ATOM 833 O O . ASN A 1 110 ? -5.299 13.664 5.871 1.00 86.62 110 ASN A O 1
ATOM 837 N N . TYR A 1 111 ? -3.954 15.032 4.715 1.00 90.38 111 TYR A N 1
ATOM 838 C CA . TYR A 1 111 ? -3.851 14.154 3.560 1.00 90.38 111 TYR A CA 1
ATOM 839 C C . TYR A 1 111 ? -2.873 13.013 3.847 1.00 90.38 111 TYR A C 1
ATOM 841 O O . TYR A 1 111 ? -1.933 13.142 4.633 1.00 90.38 111 TYR A O 1
ATOM 849 N N . VAL A 1 112 ? -3.081 11.881 3.179 1.00 92.44 112 VAL A N 1
ATOM 850 C CA . VAL A 1 112 ? -2.239 10.697 3.348 1.00 92.44 112 VAL A CA 1
ATOM 851 C C . VAL A 1 112 ? -1.425 10.486 2.087 1.00 92.44 112 VAL A C 1
ATOM 853 O O . VAL A 1 112 ? -1.977 10.284 1.008 1.00 92.44 112 VAL A O 1
ATOM 856 N N . MET A 1 113 ? -0.104 10.537 2.229 1.00 94.12 113 MET A N 1
ATOM 857 C CA . MET A 1 113 ? 0.822 10.304 1.128 1.00 94.12 113 MET A CA 1
ATOM 858 C C . MET A 1 113 ? 1.102 8.807 0.983 1.00 94.12 113 MET A C 1
ATOM 860 O O . MET A 1 113 ? 1.401 8.123 1.965 1.00 94.12 113 MET A O 1
ATOM 864 N N . ALA A 1 114 ? 1.024 8.310 -0.246 1.00 95.81 114 ALA A N 1
ATOM 865 C CA . ALA A 1 114 ? 1.401 6.958 -0.620 1.00 95.81 114 ALA A CA 1
ATOM 866 C C . ALA A 1 114 ? 2.622 6.976 -1.544 1.00 95.81 114 ALA A C 1
ATOM 868 O O . ALA A 1 114 ? 2.827 7.907 -2.328 1.00 95.81 114 ALA A O 1
ATOM 869 N N . THR A 1 115 ? 3.423 5.919 -1.456 1.00 96.62 115 THR A N 1
ATOM 870 C CA . THR A 1 115 ? 4.633 5.738 -2.260 1.00 96.62 115 THR A CA 1
ATOM 871 C C . THR A 1 115 ? 4.453 4.546 -3.183 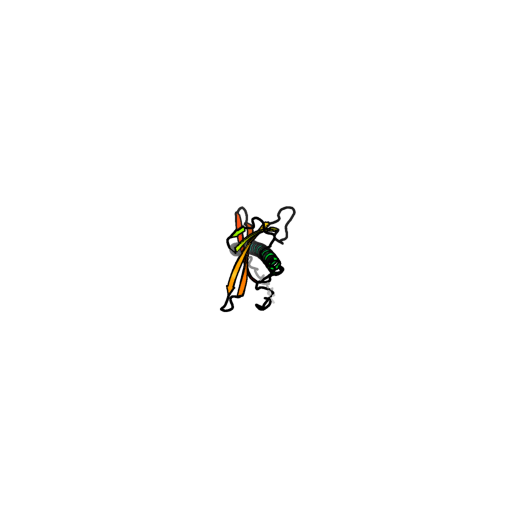1.00 96.62 115 THR A C 1
ATOM 873 O O . THR A 1 115 ? 4.361 3.411 -2.722 1.00 96.62 115 THR A O 1
ATOM 876 N N . ASN A 1 116 ? 4.462 4.797 -4.486 1.00 95.81 116 ASN A N 1
ATOM 877 C CA . ASN A 1 116 ? 4.415 3.786 -5.531 1.00 95.81 116 ASN A CA 1
ATOM 878 C C . ASN A 1 116 ? 5.841 3.408 -5.919 1.00 95.81 116 ASN A C 1
ATOM 880 O O . ASN A 1 116 ? 6.525 4.187 -6.578 1.00 95.81 116 ASN A O 1
ATOM 884 N N . ARG A 1 117 ? 6.304 2.224 -5.526 1.00 95.94 117 ARG A N 1
ATOM 885 C CA . ARG A 1 117 ? 7.576 1.664 -5.993 1.00 95.94 117 ARG A CA 1
ATOM 886 C C . ARG A 1 117 ? 7.339 0.897 -7.281 1.00 95.94 117 ARG A C 1
ATOM 888 O O . ARG A 1 117 ? 6.585 -0.069 -7.293 1.00 95.94 117 ARG A O 1
ATOM 895 N N . VAL A 1 118 ? 7.995 1.318 -8.350 1.00 95.44 118 VAL A N 1
ATOM 896 C CA . VAL A 1 118 ? 7.860 0.707 -9.672 1.00 95.44 118 VAL A CA 1
ATOM 897 C C . VAL A 1 118 ? 9.109 -0.105 -9.969 1.00 95.44 118 VAL A C 1
ATOM 899 O O . VAL A 1 118 ? 10.234 0.326 -9.713 1.00 95.44 118 VAL A O 1
ATOM 902 N N . THR A 1 119 ? 8.912 -1.305 -10.495 1.00 94.75 119 THR A N 1
ATOM 903 C CA . THR A 1 119 ? 9.968 -2.177 -11.003 1.00 94.75 119 THR A CA 1
ATOM 904 C C . THR A 1 119 ? 9.564 -2.676 -12.378 1.00 94.75 119 THR A C 1
ATOM 906 O O . THR A 1 119 ? 8.558 -3.369 -12.523 1.00 94.75 119 THR A O 1
ATOM 909 N N . LEU A 1 120 ? 10.370 -2.343 -13.378 1.00 93.44 120 LEU A N 1
ATOM 910 C CA . LEU A 1 120 ? 10.254 -2.853 -14.734 1.00 93.44 120 LEU A CA 1
ATOM 911 C C . LEU A 1 120 ? 11.339 -3.890 -14.953 1.00 93.44 120 LEU A C 1
ATOM 913 O O . LEU A 1 120 ? 12.527 -3.589 -14.825 1.00 93.44 120 LEU A O 1
ATOM 917 N N . ARG A 1 121 ? 10.938 -5.105 -15.306 1.00 92.25 121 ARG A N 1
ATOM 918 C CA . ARG A 1 121 ? 11.866 -6.189 -15.605 1.00 92.25 121 ARG A CA 1
ATOM 919 C C . ARG A 1 121 ? 11.583 -6.747 -16.997 1.00 92.25 121 ARG A C 1
ATOM 921 O O . ARG A 1 121 ? 10.488 -7.265 -17.204 1.00 92.25 121 ARG A O 1
ATOM 928 N N . PRO A 1 122 ? 12.549 -6.715 -17.923 1.00 90.06 122 PRO A N 1
ATOM 929 C CA . PRO A 1 122 ? 12.405 -7.398 -19.191 1.00 90.06 122 PRO A CA 1
ATOM 930 C C . PRO A 1 122 ? 12.495 -8.903 -18.972 1.00 90.06 122 PRO A C 1
ATOM 932 O O . PRO A 1 122 ? 13.288 -9.405 -18.168 1.00 90.06 122 PRO A O 1
ATOM 935 N N . LEU A 1 123 ? 11.658 -9.618 -19.700 1.00 88.25 123 LEU A N 1
ATOM 936 C CA . LEU A 1 123 ? 11.573 -11.064 -19.745 1.00 88.25 123 LEU A CA 1
ATOM 937 C C . LEU A 1 123 ? 11.531 -11.469 -21.215 1.00 88.25 123 LEU A C 1
ATOM 939 O O . LEU A 1 123 ? 10.982 -10.756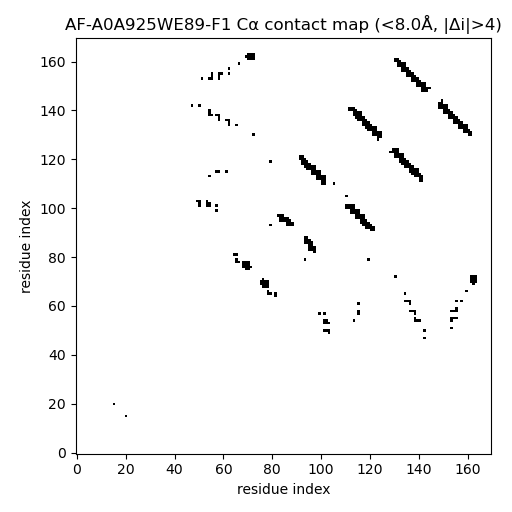 -22.047 1.00 88.25 123 LEU A O 1
ATOM 943 N N . ILE A 1 124 ? 12.109 -12.619 -21.530 1.00 84.81 124 ILE A N 1
ATOM 944 C CA . ILE A 1 124 ? 12.031 -13.212 -22.864 1.00 84.81 124 ILE A CA 1
ATOM 945 C C . ILE A 1 124 ? 11.190 -14.472 -22.724 1.00 84.81 124 ILE A C 1
ATOM 947 O O . ILE A 1 124 ? 11.463 -15.293 -21.845 1.00 84.81 124 ILE A O 1
ATOM 951 N N . VAL A 1 125 ? 10.150 -14.607 -23.545 1.00 81.19 125 VAL A N 1
ATOM 952 C CA . VAL A 1 125 ? 9.190 -15.712 -23.437 1.00 81.19 125 VAL A CA 1
ATOM 953 C C . VAL A 1 125 ? 9.104 -16.491 -24.746 1.00 81.19 125 VAL A C 1
ATOM 955 O O . VAL A 1 125 ? 9.056 -15.921 -25.836 1.00 81.19 125 VAL A O 1
ATOM 958 N N . GLY A 1 126 ? 9.038 -17.817 -24.612 1.00 75.94 126 GLY A N 1
ATOM 959 C CA . GLY A 1 126 ? 8.819 -18.749 -25.715 1.00 75.94 126 GLY A CA 1
ATOM 960 C C . GLY A 1 126 ? 10.051 -19.007 -26.587 1.00 75.94 126 GLY A C 1
ATOM 961 O O . GLY A 1 126 ? 11.100 -18.383 -26.441 1.00 75.94 126 GLY A O 1
ATOM 962 N N . SER A 1 127 ? 9.906 -19.950 -27.521 1.00 71.06 127 SER A N 1
ATOM 963 C CA . SER A 1 127 ? 10.940 -20.306 -28.505 1.00 71.06 127 SER A CA 1
ATOM 964 C C . SER A 1 127 ? 11.178 -19.214 -29.550 1.00 71.06 127 SER A C 1
ATOM 966 O O . SER A 1 127 ? 12.258 -19.150 -30.124 1.00 71.06 127 SER A O 1
ATOM 968 N N . ALA A 1 128 ? 10.195 -18.334 -29.760 1.00 68.88 128 ALA A N 1
ATOM 969 C CA . ALA A 1 128 ? 10.282 -17.185 -30.659 1.00 68.88 128 ALA A CA 1
ATOM 970 C C . ALA A 1 128 ? 11.028 -15.976 -30.053 1.00 68.88 128 ALA A C 1
ATOM 972 O O . ALA A 1 128 ? 11.097 -14.934 -30.693 1.00 68.88 128 ALA A O 1
ATOM 973 N N . GLN A 1 129 ? 11.562 -16.103 -28.828 1.00 78.62 129 GLN A N 1
ATOM 974 C CA . GLN A 1 129 ? 12.336 -15.065 -28.133 1.00 78.62 129 GLN A CA 1
ATOM 975 C C . GLN A 1 129 ? 11.638 -13.694 -28.086 1.00 78.62 129 GLN A C 1
ATOM 977 O O . GLN A 1 129 ? 12.255 -12.659 -28.327 1.00 78.62 129 GLN A O 1
ATOM 982 N N . VAL A 1 130 ? 10.347 -13.673 -27.743 1.00 77.19 130 VAL A N 1
ATOM 983 C CA . VAL A 1 130 ? 9.581 -12.421 -27.688 1.00 77.19 130 VAL A CA 1
ATOM 984 C C . VAL A 1 130 ? 9.958 -11.651 -26.417 1.00 77.19 130 VAL A C 1
ATOM 986 O O . VAL A 1 130 ? 9.779 -12.196 -25.319 1.00 77.19 130 VAL A O 1
ATOM 989 N N . PRO A 1 131 ? 10.468 -10.408 -26.520 1.00 83.75 131 PRO A N 1
ATOM 990 C CA . PRO A 1 131 ? 10.712 -9.580 -25.351 1.00 83.75 131 PRO A CA 1
ATOM 991 C C . PRO A 1 131 ? 9.374 -9.083 -24.798 1.00 83.75 131 PRO A C 1
ATOM 993 O O . PRO A 1 131 ? 8.519 -8.621 -25.546 1.00 83.75 131 PRO A O 1
ATOM 996 N N . ILE A 1 132 ? 9.195 -9.146 -23.483 1.00 89.19 132 ILE A N 1
ATOM 997 C CA . ILE A 1 132 ? 8.086 -8.530 -22.745 1.00 89.19 132 ILE A CA 1
ATOM 998 C C . ILE A 1 132 ? 8.649 -7.783 -21.537 1.00 89.19 132 ILE A C 1
ATOM 1000 O O . ILE A 1 132 ? 9.714 -8.132 -21.026 1.00 89.19 132 ILE A O 1
ATOM 1004 N N . TYR A 1 133 ? 7.922 -6.800 -21.023 1.00 90.69 133 TYR A N 1
ATOM 1005 C CA . TYR A 1 133 ? 8.236 -6.177 -19.741 1.00 90.69 133 TYR A CA 1
ATOM 1006 C C . TYR A 1 133 ? 7.222 -6.599 -18.687 1.00 90.69 133 TYR A C 1
ATOM 1008 O O . TYR A 1 133 ? 6.019 -6.427 -18.859 1.00 90.69 133 TYR A O 1
ATOM 1016 N N . LEU A 1 134 ? 7.712 -7.113 -17.563 1.00 93.00 134 LEU A N 1
ATOM 1017 C CA . LEU A 1 134 ? 6.948 -7.162 -16.326 1.00 93.00 134 LEU A CA 1
ATOM 1018 C C . LEU A 1 134 ? 6.977 -5.775 -15.694 1.00 93.00 134 LEU A C 1
ATOM 1020 O O . LEU A 1 134 ? 8.046 -5.275 -15.340 1.00 93.00 134 LEU A O 1
ATOM 1024 N N . VAL A 1 135 ? 5.800 -5.185 -15.534 1.00 94.62 135 VAL A N 1
ATOM 1025 C CA . VAL A 1 135 ? 5.588 -3.938 -14.808 1.00 94.62 135 VAL A CA 1
ATOM 1026 C C . VAL A 1 135 ? 4.999 -4.286 -13.452 1.00 94.62 135 VAL A C 1
ATOM 1028 O O . VAL A 1 135 ? 3.859 -4.739 -13.354 1.00 94.62 135 VAL A O 1
ATOM 1031 N N . LYS A 1 136 ? 5.793 -4.107 -12.399 1.00 96.00 136 LYS A N 1
ATOM 1032 C CA . LYS A 1 136 ? 5.370 -4.291 -11.013 1.00 96.00 136 LYS A CA 1
ATOM 1033 C C . LYS A 1 136 ? 5.274 -2.936 -10.329 1.00 96.00 136 LYS A C 1
ATOM 1035 O O . LYS A 1 136 ? 6.237 -2.173 -10.346 1.00 96.00 136 LYS A O 1
ATOM 1040 N N . VAL A 1 137 ? 4.145 -2.677 -9.683 1.00 96.69 137 VAL A N 1
ATOM 1041 C CA . VAL A 1 137 ? 3.915 -1.480 -8.873 1.00 96.69 137 VAL A CA 1
ATOM 1042 C C . VAL A 1 137 ? 3.501 -1.904 -7.469 1.00 96.69 137 VAL A C 1
ATOM 1044 O O . VAL A 1 137 ? 2.484 -2.569 -7.293 1.00 96.69 137 VAL A O 1
ATOM 1047 N N . ASP A 1 138 ? 4.301 -1.517 -6.479 1.00 97.38 138 ASP A N 1
ATOM 1048 C CA . ASP A 1 138 ? 4.028 -1.698 -5.054 1.00 97.38 138 ASP A CA 1
ATOM 1049 C C . ASP A 1 138 ? 3.649 -0.342 -4.441 1.00 97.38 138 ASP A C 1
ATOM 1051 O O . ASP A 1 138 ? 4.510 0.515 -4.231 1.00 97.38 138 ASP A O 1
ATOM 1055 N N . THR A 1 139 ? 2.370 -0.136 -4.136 1.00 97.50 139 THR A N 1
ATOM 1056 C CA . THR A 1 139 ? 1.872 1.076 -3.475 1.00 97.50 139 THR A CA 1
ATOM 1057 C C . THR A 1 139 ? 1.862 0.886 -1.968 1.00 97.50 139 THR A C 1
ATOM 1059 O O . THR A 1 139 ? 1.079 0.103 -1.431 1.00 97.50 139 THR A O 1
ATOM 1062 N N . ILE A 1 140 ? 2.727 1.624 -1.280 1.00 97.38 140 ILE A N 1
ATOM 1063 C CA . ILE A 1 140 ? 2.900 1.591 0.171 1.00 97.38 140 ILE A CA 1
ATOM 1064 C C . ILE A 1 140 ? 2.186 2.789 0.782 1.00 97.38 140 ILE A C 1
ATOM 1066 O O . ILE A 1 140 ? 2.414 3.927 0.371 1.00 97.38 140 ILE A O 1
ATOM 1070 N N . TRP A 1 141 ? 1.363 2.545 1.795 1.00 96.25 141 TRP A N 1
ATOM 1071 C CA . TRP A 1 141 ? 0.570 3.583 2.443 1.00 96.25 141 TRP A CA 1
ATOM 1072 C C . TRP A 1 141 ? 0.445 3.347 3.954 1.00 96.25 141 TRP A C 1
ATOM 1074 O O . TRP A 1 141 ? 0.391 2.194 4.399 1.00 96.25 141 TRP A O 1
ATOM 1084 N N . PRO A 1 142 ? 0.416 4.417 4.769 1.00 95.06 142 PRO A N 1
ATOM 1085 C CA . PRO A 1 142 ? 0.208 4.308 6.203 1.00 95.06 142 PRO A CA 1
ATOM 1086 C C . PRO A 1 142 ? -1.283 4.256 6.555 1.00 95.06 142 PRO A C 1
ATOM 1088 O O . PRO A 1 142 ? -2.112 4.960 5.982 1.00 95.06 142 PRO A O 1
ATOM 1091 N N . PHE A 1 143 ? -1.610 3.476 7.578 1.00 93.12 143 PHE A N 1
ATOM 1092 C CA . PHE A 1 143 ? -2.891 3.499 8.269 1.00 93.12 143 PHE A CA 1
ATOM 1093 C C . PHE A 1 143 ? -2.637 3.719 9.755 1.00 93.12 143 PHE A C 1
ATOM 1095 O O . PHE A 1 143 ? -1.933 2.936 10.405 1.00 93.12 143 PHE A O 1
ATOM 1102 N N . THR A 1 144 ? -3.189 4.799 10.293 1.00 89.44 144 THR A N 1
ATOM 1103 C CA . THR A 1 144 ? -3.027 5.164 11.697 1.00 89.44 144 THR A CA 1
ATOM 1104 C C . THR A 1 144 ? -4.211 4.653 12.504 1.00 89.44 144 THR A C 1
ATOM 1106 O O . THR A 1 144 ? -5.374 4.835 12.147 1.00 89.44 144 THR A O 1
ATOM 1109 N N . TRP A 1 145 ? -3.918 3.983 13.614 1.00 83.12 145 TRP A N 1
ATOM 1110 C CA . TRP A 1 145 ? -4.920 3.556 14.574 1.00 83.12 145 TRP A CA 1
ATOM 1111 C C . TRP A 1 145 ? -4.486 3.945 15.984 1.00 83.12 145 TRP A C 1
ATOM 1113 O O . TRP A 1 145 ? -3.516 3.415 16.528 1.00 83.12 145 TRP A O 1
ATOM 1123 N N . GLY A 1 146 ? -5.222 4.886 16.579 1.00 83.38 146 GLY A N 1
ATOM 1124 C CA . GLY A 1 146 ? -4.849 5.460 17.868 1.00 83.38 146 GLY A CA 1
ATOM 1125 C C . GLY A 1 146 ? -3.458 6.088 17.780 1.00 83.38 146 GLY A C 1
ATOM 1126 O O . GLY A 1 146 ? -3.227 6.961 16.952 1.00 83.38 146 GLY A O 1
ATOM 1127 N N . SER A 1 147 ? -2.530 5.607 18.605 1.00 87.25 147 SER A N 1
ATOM 1128 C CA . SER A 1 147 ? -1.132 6.052 18.640 1.00 87.25 147 SER A CA 1
ATOM 1129 C C . SER A 1 147 ? -0.184 5.252 17.736 1.00 87.25 147 SER A C 1
ATOM 1131 O O . SER A 1 147 ? 1.010 5.533 17.713 1.00 87.25 147 SER A O 1
ATOM 1133 N N . SER A 1 148 ? -0.672 4.237 17.014 1.00 90.19 148 SER A N 1
ATOM 1134 C CA . SER A 1 148 ? 0.166 3.345 16.202 1.00 90.19 148 SER A CA 1
ATOM 1135 C C . SER A 1 148 ? -0.101 3.504 14.708 1.00 90.19 148 SER A C 1
ATOM 1137 O O . SER A 1 148 ? -1.234 3.362 14.252 1.00 90.19 148 SER A O 1
ATOM 1139 N N . THR A 1 149 ? 0.959 3.708 13.930 1.00 92.75 149 THR A N 1
ATOM 1140 C CA . THR A 1 149 ? 0.908 3.732 12.461 1.00 92.75 149 THR A CA 1
ATOM 1141 C C . THR A 1 149 ? 1.432 2.418 11.905 1.00 92.75 149 THR A C 1
ATOM 1143 O O . THR A 1 149 ? 2.534 1.993 12.248 1.00 92.75 149 THR A O 1
ATOM 1146 N N . ARG A 1 150 ? 0.660 1.768 11.034 1.00 93.50 150 ARG A N 1
ATOM 1147 C CA . ARG A 1 150 ? 1.080 0.561 10.310 1.00 93.50 150 ARG A CA 1
ATOM 1148 C C . ARG A 1 150 ? 1.100 0.832 8.817 1.00 93.50 150 ARG A C 1
ATOM 1150 O O . ARG A 1 150 ? 0.207 1.499 8.307 1.00 93.50 150 ARG A O 1
ATOM 1157 N N . TYR A 1 151 ? 2.100 0.298 8.129 1.00 95.25 151 TYR A N 1
ATOM 1158 C CA . TYR A 1 151 ? 2.205 0.408 6.679 1.00 95.25 151 TYR A CA 1
ATOM 1159 C C . TYR A 1 151 ? 1.637 -0.840 6.016 1.00 95.25 151 TYR A C 1
ATOM 1161 O O . TYR A 1 151 ? 1.932 -1.962 6.428 1.00 95.25 151 TYR A O 1
ATOM 1169 N N . TYR A 1 152 ? 0.835 -0.621 4.985 1.00 95.75 152 TYR A N 1
ATOM 1170 C CA . TYR A 1 152 ? 0.268 -1.655 4.134 1.00 95.75 152 TYR A CA 1
ATOM 1171 C C . TYR A 1 152 ? 0.807 -1.484 2.716 1.00 95.75 152 TYR A C 1
ATOM 1173 O O . TYR A 1 152 ? 1.295 -0.415 2.348 1.00 95.75 152 TYR A O 1
ATOM 1181 N N . THR A 1 153 ? 0.795 -2.563 1.938 1.00 97.50 153 THR A N 1
ATOM 1182 C CA . THR A 1 153 ? 1.278 -2.559 0.556 1.00 97.50 153 THR A CA 1
ATOM 1183 C C . THR A 1 153 ? 0.269 -3.250 -0.339 1.00 97.50 153 THR A C 1
ATOM 1185 O O . THR A 1 153 ? -0.130 -4.381 -0.064 1.00 97.50 153 THR A O 1
ATOM 1188 N N . ASN A 1 154 ? -0.106 -2.565 -1.412 1.00 97.06 154 ASN A N 1
ATOM 1189 C CA . ASN A 1 154 ? -0.905 -3.113 -2.494 1.00 97.06 154 ASN A CA 1
ATOM 1190 C C . ASN A 1 154 ? 0.016 -3.329 -3.691 1.00 97.06 154 ASN A C 1
ATOM 1192 O O . ASN A 1 154 ? 0.733 -2.412 -4.088 1.00 97.06 154 ASN A O 1
ATOM 1196 N N . THR A 1 155 ? 0.003 -4.531 -4.257 1.00 96.38 155 THR A N 1
ATOM 1197 C CA . THR A 1 155 ? 0.883 -4.894 -5.368 1.00 96.38 155 THR A CA 1
ATOM 1198 C C . THR A 1 155 ? 0.058 -5.178 -6.613 1.00 96.38 155 THR A C 1
ATOM 1200 O O . THR A 1 155 ? -0.852 -6.007 -6.588 1.00 96.38 155 THR A O 1
ATOM 1203 N N . VAL A 1 156 ? 0.424 -4.538 -7.720 1.00 96.50 156 VAL A N 1
ATOM 1204 C CA . VAL A 1 156 ? -0.092 -4.830 -9.058 1.00 96.50 156 VAL A CA 1
ATOM 1205 C C . VAL A 1 156 ? 1.058 -5.287 -9.935 1.00 96.50 156 VAL A C 1
ATOM 1207 O O . VAL A 1 156 ? 2.134 -4.689 -9.929 1.00 96.50 156 VAL A O 1
ATOM 1210 N N . LEU A 1 157 ? 0.827 -6.352 -10.699 1.00 95.00 157 LEU A N 1
ATOM 1211 C CA . LEU A 1 157 ? 1.741 -6.800 -11.737 1.00 95.00 157 LEU A CA 1
ATOM 1212 C C . LEU A 1 157 ? 0.986 -6.907 -13.052 1.00 95.00 157 LEU A C 1
ATOM 1214 O O . LEU A 1 157 ? -0.122 -7.439 -13.093 1.00 95.00 157 LEU A O 1
ATOM 1218 N N . THR A 1 158 ? 1.614 -6.447 -14.122 1.00 94.06 158 THR A N 1
ATOM 1219 C CA . THR A 1 158 ? 1.154 -6.696 -15.483 1.00 94.06 158 THR A CA 1
ATOM 1220 C C . THR A 1 158 ? 2.333 -7.023 -16.387 1.00 94.06 158 THR A C 1
ATOM 1222 O O . THR A 1 158 ? 3.483 -6.712 -16.070 1.00 94.06 158 THR A O 1
ATOM 1225 N N . TYR A 1 159 ? 2.037 -7.652 -17.517 1.00 92.12 159 TYR A N 1
ATOM 1226 C CA . TYR A 1 159 ? 2.991 -7.864 -18.591 1.00 92.12 159 TYR A CA 1
ATOM 1227 C C . TYR A 1 159 ? 2.604 -6.980 -19.769 1.00 92.12 159 TYR A C 1
ATOM 1229 O O . TYR A 1 159 ? 1.466 -7.022 -20.232 1.00 92.12 159 TYR A O 1
ATOM 1237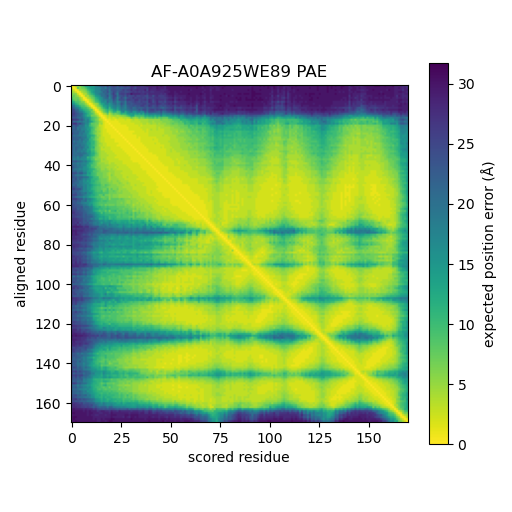 N N . CYS A 1 160 ? 3.561 -6.205 -20.259 1.00 88.94 160 CYS A N 1
ATOM 1238 C CA . CYS A 1 160 ? 3.430 -5.428 -21.480 1.00 88.94 160 CYS A CA 1
ATOM 1239 C C . CYS A 1 160 ? 4.247 -6.111 -22.577 1.00 88.94 160 CYS A C 1
ATOM 1241 O O . CYS A 1 160 ? 5.373 -6.547 -22.327 1.00 88.94 160 CYS A O 1
ATOM 1243 N N . ALA A 1 161 ? 3.669 -6.216 -23.771 1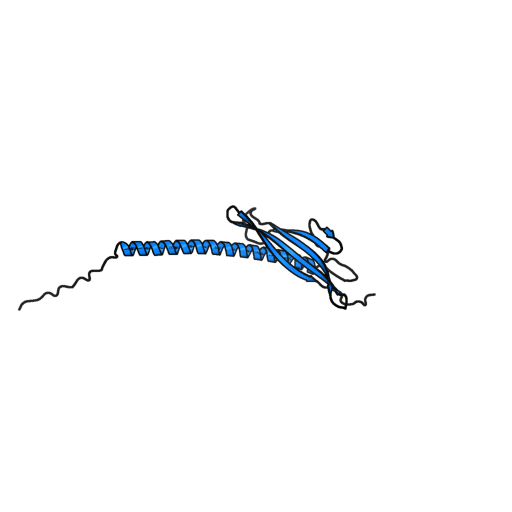.00 86.31 161 ALA A N 1
ATOM 1244 C CA . ALA A 1 161 ? 4.309 -6.721 -24.983 1.00 86.31 161 ALA A CA 1
ATOM 1245 C C . ALA A 1 161 ? 4.589 -5.545 -25.940 1.00 86.31 161 ALA A C 1
ATOM 1247 O O . ALA A 1 161 ? 3.944 -4.506 -25.795 1.00 86.31 161 ALA A O 1
ATOM 1248 N N . PRO A 1 162 ? 5.541 -5.678 -26.877 1.00 84.31 162 PRO A N 1
ATOM 1249 C CA . PRO A 1 162 ? 5.842 -4.622 -27.835 1.00 84.31 162 PRO A CA 1
ATOM 1250 C C . PRO A 1 162 ? 4.696 -4.469 -28.842 1.00 84.31 162 PRO A C 1
ATOM 1252 O O . PRO A 1 162 ? 4.064 -5.454 -29.228 1.00 84.31 162 PRO A O 1
ATOM 1255 N N . ASP A 1 163 ? 4.462 -3.238 -29.294 1.00 80.19 163 ASP A N 1
ATOM 1256 C CA . ASP A 1 163 ? 3.391 -2.883 -30.234 1.00 80.19 163 ASP A CA 1
ATOM 1257 C C . ASP A 1 163 ? 3.660 -3.418 -31.649 1.00 80.19 163 ASP A C 1
ATOM 1259 O O . ASP A 1 163 ? 2.737 -3.743 -32.395 1.00 80.19 163 ASP A O 1
ATOM 1263 N N . ASN A 1 164 ? 4.937 -3.534 -32.025 1.00 70.44 164 ASN A N 1
ATOM 1264 C CA . ASN A 1 164 ? 5.351 -4.176 -33.269 1.00 70.44 164 ASN A CA 1
ATOM 1265 C C . ASN A 1 164 ? 5.470 -5.698 -33.068 1.00 70.44 164 ASN A C 1
ATOM 1267 O O . ASN A 1 164 ? 6.257 -6.154 -32.236 1.00 70.44 164 ASN A O 1
ATOM 1271 N N . ARG A 1 165 ? 4.723 -6.467 -33.871 1.00 55.47 165 ARG A N 1
ATOM 1272 C CA . ARG A 1 165 ? 4.718 -7.939 -33.885 1.00 55.47 165 ARG A CA 1
ATOM 1273 C C . ARG A 1 165 ? 5.698 -8.562 -34.889 1.00 55.47 165 ARG A C 1
ATOM 1275 O O . ARG A 1 165 ? 5.942 -9.763 -34.796 1.00 55.47 165 ARG A O 1
ATOM 1282 N N . ASP A 1 166 ? 6.247 -7.778 -35.816 1.00 53.97 166 ASP A N 1
ATOM 1283 C CA . ASP A 1 166 ? 6.972 -8.275 -36.983 1.00 53.97 166 ASP A CA 1
ATOM 1284 C C . ASP A 1 166 ? 8.494 -8.128 -36.855 1.00 53.97 166 ASP A C 1
ATOM 1286 O O . ASP A 1 166 ? 9.050 -7.044 -36.666 1.00 53.97 166 ASP A O 1
ATOM 1290 N N . ASN A 1 167 ? 9.174 -9.262 -37.039 1.00 53.25 167 ASN A N 1
ATOM 1291 C CA . ASN A 1 167 ? 10.630 -9.387 -37.162 1.00 53.25 167 ASN A CA 1
ATOM 1292 C C . ASN A 1 167 ? 11.151 -8.971 -38.561 1.00 53.25 167 ASN A C 1
ATOM 1294 O O . ASN A 1 167 ? 12.333 -9.125 -38.848 1.00 53.25 167 ASN A O 1
ATOM 1298 N N . SER A 1 168 ? 10.278 -8.500 -39.462 1.00 52.28 168 SER A N 1
ATOM 1299 C CA . SER A 1 168 ? 10.585 -8.251 -40.882 1.00 52.28 168 SER A CA 1
ATOM 1300 C C . SER A 1 168 ? 10.741 -6.777 -41.261 1.00 52.28 168 SER A C 1
ATOM 1302 O O . SER A 1 168 ? 10.797 -6.467 -42.445 1.00 52.28 168 SER A O 1
ATOM 1304 N N . SER A 1 169 ? 10.821 -5.857 -40.299 1.00 49.53 169 SER A N 1
ATOM 1305 C CA . SER A 1 169 ? 11.182 -4.455 -40.567 1.00 49.53 169 SER A CA 1
ATOM 1306 C C . SER A 1 169 ? 12.706 -4.232 -40.559 1.00 49.53 169 SER A C 1
ATOM 1308 O O . SER A 1 169 ? 13.169 -3.214 -40.042 1.00 49.53 169 SER A O 1
ATOM 1310 N N . MET A 1 170 ? 13.469 -5.210 -41.062 1.00 45.53 170 MET A N 1
ATOM 1311 C CA . MET A 1 170 ? 14.897 -5.081 -41.379 1.00 45.53 170 MET A CA 1
ATOM 1312 C C . MET A 1 170 ? 15.076 -4.699 -42.843 1.00 45.53 170 MET A C 1
ATOM 1314 O O . MET A 1 170 ? 14.363 -5.293 -43.683 1.00 45.53 170 MET A O 1
#

Solvent-accessible surface area (backbone atoms only — not comparable to full-atom values): 10037 Å² total; per-residue (Å²): 136,83,86,78,81,83,78,79,81,74,79,79,77,80,73,84,51,72,67,59,53,52,51,52,50,51,53,51,53,52,52,52,54,50,50,54,54,52,49,57,54,50,54,51,51,52,52,53,49,49,54,52,50,25,38,45,51,56,29,48,54,55,51,51,55,41,68,71,33,58,36,32,83,93,62,57,64,41,51,81,67,65,92,44,52,79,61,45,72,61,87,80,32,39,37,28,30,41,74,48,73,48,75,62,97,65,65,93,84,64,68,51,66,28,41,36,38,39,38,38,37,70,44,73,48,74,94,82,60,44,63,30,34,37,43,35,26,38,17,35,36,74,48,77,53,92,94,46,76,46,78,48,75,42,77,46,75,48,76,47,69,44,76,58,87,70,91,72,88,118

pLDDT: mean 86.66, std 12.74, range [45.53, 98.0]